Protein AF-A0A3A5J934-F1 (afdb_monomer_lite)

Radius of gyration: 11.27 Å; chains: 1; bounding box: 30×19×29 Å

Foldseek 3Di:
DDDWDWDWDAAPDPDVVRTDIWTWDDQAEIEIEACPDDDPSVVVVCVNYDHPYYHYD

pLDDT: mean 90.22, std 6.59, range [64.44, 96.62]

Structure (mmCIF, N/CA/C/O backbone):
data_AF-A0A3A5J934-F1
#
_entry.id   AF-A0A3A5J934-F1
#
loop_
_atom_site.group_PDB
_atom_site.id
_atom_site.type_symbol
_atom_site.label_atom_id
_atom_site.label_alt_id
_atom_site.label_comp_id
_atom_site.label_asym_id
_atom_site.label_entity_id
_atom_site.label_seq_id
_atom_site.pdbx_PDB_ins_code
_atom_site.Cartn_x
_atom_site.Cartn_y
_atom_site.Cartn_z
_atom_site.occupancy
_atom_site.B_iso_or_equiv
_atom_site.auth_seq_id
_atom_site.auth_comp_id
_atom_site.auth_asym_id
_atom_site.auth_atom_id
_atom_site.pdbx_PDB_model_num
ATOM 1 N N . MET A 1 1 ? -18.203 3.594 1.667 1.00 64.44 1 MET A N 1
ATOM 2 C CA . MET A 1 1 ? -16.909 3.134 2.216 1.00 64.44 1 MET A CA 1
ATOM 3 C C . MET A 1 1 ? -15.858 4.152 1.819 1.00 64.44 1 MET A C 1
ATOM 5 O O . MET A 1 1 ? -15.932 4.627 0.692 1.00 64.44 1 MET A O 1
ATOM 9 N N . ALA A 1 2 ? -14.947 4.524 2.719 1.00 79.25 2 ALA A N 1
ATOM 10 C CA . ALA A 1 2 ? -13.810 5.363 2.344 1.00 79.25 2 ALA A CA 1
ATOM 11 C C . ALA A 1 2 ? -12.917 4.619 1.337 1.00 79.25 2 ALA A C 1
ATOM 13 O O . ALA A 1 2 ? -12.873 3.386 1.341 1.00 79.25 2 ALA A O 1
ATOM 14 N N . ALA A 1 3 ? -12.245 5.361 0.458 1.00 88.31 3 ALA A N 1
ATOM 15 C CA . ALA A 1 3 ? -11.302 4.777 -0.488 1.00 88.31 3 ALA A CA 1
ATOM 16 C C . ALA A 1 3 ? -10.086 4.175 0.251 1.00 88.31 3 ALA A C 1
ATOM 18 O O . ALA A 1 3 ? -9.697 4.707 1.295 1.00 88.31 3 ALA A O 1
ATOM 19 N N . PRO A 1 4 ? -9.475 3.091 -0.269 1.00 93.06 4 PRO A N 1
ATOM 20 C CA . PRO A 1 4 ? -8.231 2.557 0.279 1.00 93.06 4 PRO A CA 1
ATOM 21 C C . PRO A 1 4 ? -7.113 3.598 0.251 1.00 93.06 4 PRO A C 1
ATOM 23 O O . PRO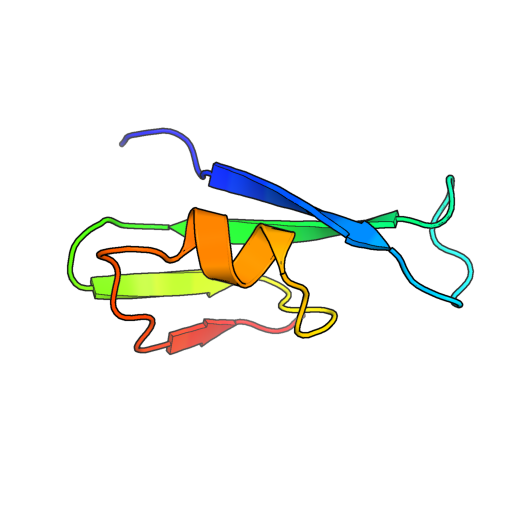 A 1 4 ? -6.977 4.356 -0.713 1.00 93.06 4 PRO A O 1
ATOM 26 N N . THR A 1 5 ? -6.251 3.575 1.265 1.00 95.00 5 THR A N 1
ATOM 27 C CA . THR A 1 5 ? -4.965 4.275 1.191 1.00 95.00 5 THR A CA 1
ATOM 28 C C . THR A 1 5 ? -4.020 3.432 0.336 1.00 95.00 5 THR A C 1
ATOM 30 O O . THR A 1 5 ? -3.726 2.295 0.695 1.00 95.00 5 THR A O 1
ATOM 33 N N . ARG A 1 6 ? -3.571 3.968 -0.802 1.00 95.81 6 ARG A N 1
ATOM 34 C CA . ARG A 1 6 ? -2.571 3.333 -1.673 1.00 95.81 6 ARG A CA 1
ATOM 35 C C . ARG A 1 6 ? -1.183 3.839 -1.303 1.00 95.81 6 ARG A C 1
ATOM 37 O O . ARG A 1 6 ? -0.975 5.051 -1.298 1.00 95.81 6 ARG A O 1
ATOM 44 N N . VAL A 1 7 ? -0.244 2.925 -1.090 1.00 96.31 7 VAL A N 1
ATOM 45 C CA . VAL A 1 7 ? 1.168 3.250 -0.863 1.00 96.31 7 VAL A CA 1
ATOM 46 C C . VAL A 1 7 ? 2.003 2.568 -1.951 1.00 96.31 7 VAL A C 1
ATOM 48 O O . VAL A 1 7 ? 1.974 1.338 -2.038 1.00 96.31 7 VAL A O 1
ATOM 51 N N . PRO A 1 8 ? 2.703 3.331 -2.812 1.00 95.12 8 PRO A N 1
ATOM 52 C CA . PRO A 1 8 ? 3.681 2.769 -3.735 1.00 95.12 8 PRO A CA 1
ATOM 53 C C . PRO A 1 8 ? 4.866 2.184 -2.964 1.00 95.12 8 PRO A C 1
ATOM 55 O O . PRO A 1 8 ? 5.381 2.808 -2.038 1.00 95.12 8 PRO A O 1
ATOM 58 N N . ILE A 1 9 ? 5.283 0.985 -3.349 1.00 94.88 9 ILE A N 1
ATOM 59 C CA . ILE A 1 9 ? 6.385 0.240 -2.752 1.00 94.88 9 ILE A CA 1
ATOM 60 C C . ILE A 1 9 ? 7.406 -0.043 -3.854 1.00 94.88 9 ILE A C 1
ATOM 62 O O . ILE A 1 9 ? 7.075 -0.768 -4.799 1.00 94.88 9 ILE A O 1
ATOM 66 N N . PRO A 1 10 ? 8.634 0.496 -3.747 1.00 92.88 10 PRO A N 1
ATOM 67 C CA . PRO A 1 10 ? 9.718 0.151 -4.653 1.00 92.88 10 PRO A CA 1
ATOM 68 C C . PRO A 1 10 ? 9.984 -1.352 -4.633 1.00 92.88 10 PRO A C 1
ATOM 70 O O . PRO A 1 10 ? 10.036 -1.966 -3.565 1.00 92.88 10 PRO A O 1
ATOM 73 N N . VAL A 1 11 ? 10.165 -1.944 -5.808 1.00 90.56 11 VAL A N 1
ATOM 74 C CA . VAL A 1 11 ? 10.480 -3.365 -5.968 1.00 90.56 11 VAL A CA 1
ATOM 75 C C . VAL A 1 11 ? 11.594 -3.546 -6.987 1.00 90.56 11 VAL A C 1
ATOM 77 O O . VAL A 1 11 ? 11.653 -2.857 -7.999 1.00 90.56 11 VAL A O 1
ATOM 80 N N . GLU A 1 12 ? 12.468 -4.519 -6.738 1.00 84.06 12 GLU A N 1
ATOM 81 C CA . GLU A 1 12 ? 13.537 -4.892 -7.676 1.00 84.06 12 GLU A CA 1
ATOM 82 C C . GLU A 1 12 ? 13.014 -5.710 -8.874 1.00 84.06 12 GLU A C 1
ATOM 84 O O . GLU A 1 12 ? 13.748 -5.991 -9.820 1.00 84.06 12 GLU A O 1
ATOM 89 N N . THR A 1 13 ? 11.744 -6.126 -8.834 1.00 76.25 13 THR A N 1
ATOM 90 C CA . THR A 1 13 ? 11.110 -6.964 -9.856 1.00 76.25 13 THR A CA 1
ATOM 91 C C . THR A 1 13 ? 10.562 -6.135 -11.024 1.00 76.25 13 THR A C 1
ATOM 93 O O . THR A 1 13 ? 10.520 -4.910 -10.990 1.00 76.25 13 THR A O 1
ATOM 96 N N . ALA A 1 14 ? 10.118 -6.812 -12.088 1.00 67.56 14 ALA A N 1
ATOM 97 C CA . ALA A 1 14 ? 9.707 -6.211 -13.362 1.00 67.56 14 ALA A CA 1
ATOM 98 C C . ALA A 1 14 ? 8.371 -5.432 -13.331 1.00 67.56 14 ALA A C 1
ATOM 100 O O . ALA A 1 14 ? 7.696 -5.334 -14.359 1.00 67.56 14 ALA A O 1
ATOM 101 N N . ALA A 1 15 ? 7.960 -4.892 -12.181 1.00 81.38 15 ALA A N 1
ATOM 102 C CA . ALA A 1 15 ? 6.807 -4.006 -12.131 1.00 81.38 15 ALA A CA 1
ATOM 103 C C . ALA A 1 15 ? 7.068 -2.792 -13.047 1.00 81.38 15 ALA A C 1
ATOM 105 O O . ALA A 1 15 ? 8.122 -2.155 -12.932 1.00 81.38 15 ALA A O 1
ATOM 106 N N . PRO A 1 16 ? 6.156 -2.457 -13.978 1.00 83.44 16 PRO A N 1
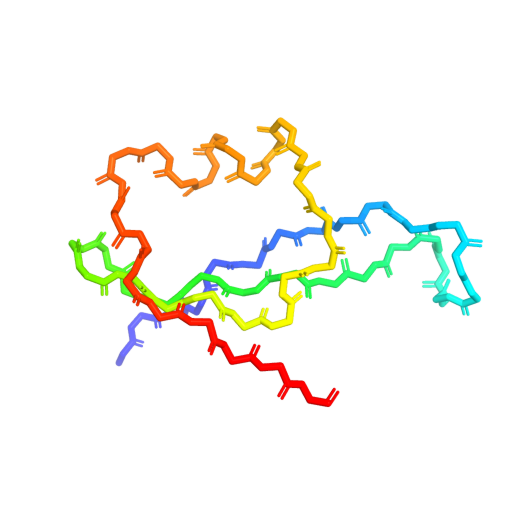ATOM 107 C CA . PRO A 1 16 ? 6.304 -1.264 -14.801 1.00 83.44 16 PRO A CA 1
ATOM 108 C C . PRO A 1 16 ? 6.476 -0.023 -13.915 1.00 83.44 16 PRO A C 1
ATOM 110 O O . PRO A 1 16 ? 5.610 0.285 -13.103 1.00 83.44 16 PRO A O 1
ATOM 113 N N . GLY A 1 17 ? 7.603 0.678 -14.060 1.00 83.19 17 GLY A N 1
ATOM 114 C CA . GLY A 1 17 ? 7.941 1.838 -13.227 1.00 83.19 17 GLY A CA 1
ATOM 115 C C . GLY A 1 17 ? 8.696 1.524 -11.928 1.00 83.19 17 GLY A C 1
ATOM 116 O O . GLY A 1 17 ? 8.998 2.457 -11.196 1.00 83.19 17 GLY A O 1
ATOM 117 N N . GLY A 1 18 ? 9.042 0.259 -11.655 1.00 92.38 18 GLY A N 1
ATOM 118 C CA . GLY A 1 18 ? 9.855 -0.133 -10.493 1.00 92.38 18 GLY A CA 1
ATOM 119 C C . GLY A 1 18 ? 9.112 -0.101 -9.154 1.00 92.38 18 GLY A C 1
ATOM 120 O O . GLY A 1 18 ? 9.732 -0.221 -8.101 1.00 92.38 18 GLY A O 1
ATOM 121 N N . GLU A 1 19 ? 7.788 0.056 -9.184 1.00 93.31 19 GLU A N 1
ATOM 122 C CA . GLU A 1 19 ? 6.942 0.113 -7.996 1.00 93.31 19 GLU A CA 1
ATOM 123 C C . GLU A 1 19 ? 5.735 -0.812 -8.146 1.00 93.31 19 GLU A C 1
ATOM 125 O O . GLU A 1 19 ? 5.112 -0.899 -9.206 1.00 93.31 19 GLU A O 1
ATOM 130 N N . THR A 1 20 ? 5.366 -1.466 -7.050 1.00 93.12 20 THR A N 1
ATOM 131 C CA . THR A 1 20 ? 4.045 -2.078 -6.874 1.00 93.12 20 THR A CA 1
ATOM 132 C C . THR A 1 20 ? 3.285 -1.339 -5.776 1.00 93.12 20 THR A C 1
ATOM 134 O O . THR A 1 20 ? 3.778 -0.357 -5.229 1.00 93.12 20 THR A O 1
ATOM 137 N N . ASN A 1 21 ? 2.068 -1.764 -5.454 1.00 94.62 21 ASN A N 1
ATOM 138 C CA . ASN A 1 21 ? 1.229 -1.088 -4.473 1.00 94.62 21 ASN A CA 1
ATOM 139 C C . ASN A 1 21 ? 0.844 -2.017 -3.341 1.00 94.62 21 ASN A C 1
ATOM 141 O O . ASN A 1 21 ? 0.414 -3.136 -3.592 1.00 94.62 21 ASN A O 1
ATOM 145 N N . VAL A 1 22 ? 0.882 -1.480 -2.127 1.00 95.75 22 VAL A N 1
ATOM 146 C CA . VAL A 1 22 ? 0.109 -2.014 -1.009 1.00 95.75 22 VAL A CA 1
ATOM 147 C C . VAL A 1 22 ? -1.105 -1.119 -0.782 1.00 95.75 22 VAL A C 1
ATOM 149 O O . VAL A 1 22 ? -1.046 0.108 -0.951 1.00 95.75 22 VAL A O 1
ATOM 152 N N . TYR A 1 23 ? -2.217 -1.731 -0.388 1.00 95.69 23 TYR A N 1
ATOM 153 C CA . TYR A 1 23 ? -3.432 -1.009 -0.028 1.00 95.69 23 TYR A CA 1
ATOM 154 C C . TYR A 1 23 ? -3.775 -1.244 1.437 1.00 95.69 23 TYR A C 1
ATOM 156 O O . TYR A 1 23 ? -3.811 -2.382 1.905 1.00 95.69 23 TYR A O 1
ATOM 164 N N . VAL A 1 24 ? -4.066 -0.157 2.149 1.00 94.56 24 VAL A N 1
ATOM 165 C CA . VAL A 1 24 ? -4.515 -0.186 3.542 1.00 94.56 24 VAL A CA 1
ATOM 166 C C . VAL A 1 24 ? -6.018 0.066 3.585 1.00 94.56 24 VAL A C 1
ATOM 168 O O . VAL A 1 24 ? -6.504 1.115 3.146 1.00 94.56 24 VAL A O 1
ATOM 171 N N . LEU A 1 25 ? -6.752 -0.895 4.139 1.00 93.56 25 LEU A N 1
ATOM 172 C CA . LEU A 1 25 ? -8.197 -0.832 4.339 1.00 93.56 25 LEU A CA 1
ATOM 173 C C . LEU A 1 25 ? -8.515 -0.744 5.831 1.00 93.56 25 LEU A C 1
ATOM 175 O O . LEU A 1 25 ? -8.023 -1.559 6.602 1.00 93.56 25 LEU A O 1
ATOM 179 N N . GLY A 1 26 ? -9.372 0.201 6.224 1.00 90.12 26 GLY A N 1
ATOM 180 C CA . GLY A 1 26 ? -9.766 0.409 7.622 1.00 90.12 26 GLY A CA 1
ATOM 181 C C . GLY A 1 26 ? -8.775 1.252 8.437 1.00 90.12 26 GLY A C 1
ATOM 182 O O . GLY A 1 26 ? -7.630 1.474 8.038 1.00 90.12 26 GLY A O 1
ATOM 183 N N . GLU A 1 27 ? -9.248 1.750 9.581 1.00 84.25 27 GLU A N 1
ATOM 184 C CA . GLU A 1 27 ? -8.503 2.670 10.456 1.00 84.25 27 GLU A CA 1
ATOM 185 C C . GLU A 1 27 ? -8.019 1.969 11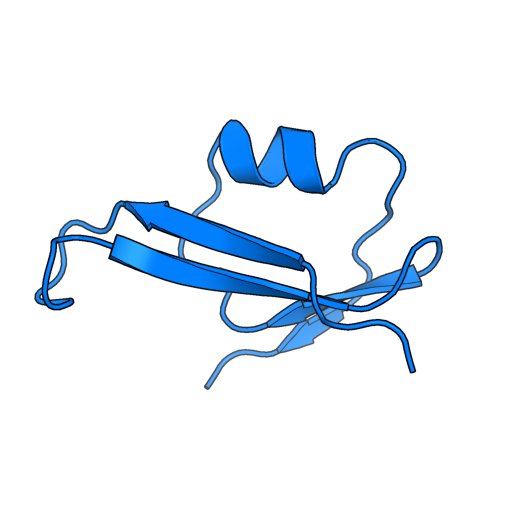.734 1.00 84.25 27 GLU A C 1
ATOM 187 O O . GLU A 1 27 ? -6.818 1.841 11.943 1.00 84.25 27 GLU A O 1
ATOM 192 N N . THR A 1 28 ? -8.933 1.445 12.561 1.00 82.50 28 THR A N 1
ATOM 193 C CA . THR A 1 28 ? -8.577 0.804 13.844 1.00 82.50 28 THR A CA 1
ATOM 194 C C . THR A 1 28 ? -8.143 -0.652 13.688 1.00 82.50 28 THR A C 1
ATOM 196 O O . THR A 1 28 ? -7.131 -1.059 14.249 1.00 82.50 28 THR A O 1
ATOM 199 N N . ARG A 1 29 ? -8.905 -1.443 12.920 1.00 84.44 29 ARG A N 1
ATOM 200 C CA . ARG A 1 29 ? -8.515 -2.792 12.496 1.00 84.44 29 ARG A CA 1
ATOM 201 C C . ARG A 1 29 ? -8.260 -2.769 11.003 1.00 84.44 29 ARG A C 1
ATOM 203 O O . ARG A 1 29 ? -9.227 -2.740 10.241 1.00 84.44 29 ARG A O 1
ATOM 210 N N . SER A 1 30 ? -6.993 -2.751 10.601 1.00 90.88 30 SER A N 1
ATOM 211 C CA . SER A 1 30 ? -6.652 -2.641 9.187 1.00 90.88 30 SER A CA 1
ATOM 212 C C . SER A 1 30 ? -6.313 -3.983 8.535 1.00 90.88 30 SER A C 1
ATOM 214 O O . SER A 1 30 ? -5.836 -4.925 9.178 1.00 90.88 30 SER A O 1
ATOM 216 N N . LEU A 1 31 ? -6.605 -4.062 7.239 1.00 93.81 31 LEU A N 1
ATOM 217 C CA . LEU A 1 31 ? -6.187 -5.124 6.328 1.00 93.81 31 LEU A CA 1
ATOM 218 C C . LEU A 1 31 ? -5.167 -4.527 5.356 1.00 93.81 31 LEU A C 1
ATOM 220 O O . LEU A 1 31 ? -5.448 -3.501 4.730 1.00 93.81 31 LEU A O 1
ATOM 224 N N . LEU A 1 32 ? -4.011 -5.177 5.234 1.00 95.94 32 LEU A N 1
ATOM 225 C CA . LEU A 1 32 ? -3.051 -4.907 4.168 1.00 95.94 32 LEU A CA 1
ATOM 226 C C . LEU A 1 32 ? -3.311 -5.851 2.999 1.00 95.94 32 LEU A C 1
ATOM 228 O O . LEU A 1 32 ? -3.389 -7.065 3.188 1.00 95.94 32 LEU A O 1
ATOM 232 N N . VAL A 1 33 ? -3.424 -5.287 1.803 1.00 96.62 33 VAL A N 1
ATOM 233 C CA . VAL A 1 33 ? -3.554 -6.034 0.548 1.00 96.62 33 VAL A CA 1
ATOM 234 C C . VAL A 1 33 ? -2.272 -5.878 -0.252 1.00 96.62 33 VAL A C 1
ATOM 236 O O . VAL A 1 33 ? -1.823 -4.748 -0.447 1.00 96.62 33 VAL A O 1
ATOM 239 N N . ASP A 1 34 ? -1.713 -7.005 -0.684 1.00 94.56 34 ASP A N 1
ATOM 240 C CA . ASP A 1 34 ? -0.461 -7.123 -1.438 1.00 94.56 34 ASP A CA 1
ATOM 241 C C . ASP A 1 34 ? 0.734 -6.399 -0.779 1.00 94.56 34 ASP A C 1
ATOM 243 O O . ASP A 1 34 ? 1.389 -5.552 -1.394 1.00 94.56 34 ASP A O 1
ATOM 247 N N . PRO A 1 35 ? 1.046 -6.695 0.501 1.00 90.00 35 PRO A N 1
ATOM 248 C CA . PRO A 1 35 ? 2.205 -6.117 1.174 1.00 90.00 35 PRO A CA 1
ATOM 249 C C . PRO A 1 35 ? 3.501 -6.637 0.534 1.00 90.00 35 PRO A C 1
ATOM 251 O O . PRO A 1 35 ? 3.979 -7.721 0.859 1.00 90.00 35 PRO A O 1
ATOM 254 N N . ALA A 1 36 ? 4.067 -5.860 -0.389 1.00 89.38 36 ALA A N 1
ATOM 255 C CA . ALA A 1 36 ? 5.237 -6.271 -1.162 1.00 89.38 36 ALA A CA 1
ATOM 256 C C . ALA A 1 36 ? 6.544 -6.265 -0.352 1.00 89.38 36 ALA A C 1
ATOM 258 O O . ALA A 1 36 ? 7.318 -7.216 -0.417 1.00 89.38 36 ALA A O 1
ATOM 259 N N . ALA A 1 37 ? 6.792 -5.202 0.417 1.00 89.31 37 ALA A N 1
ATOM 260 C CA . ALA A 1 37 ? 7.958 -5.068 1.285 1.00 89.31 37 ALA A CA 1
ATOM 261 C C . ALA A 1 37 ? 7.664 -4.107 2.444 1.00 89.31 37 ALA A C 1
ATOM 263 O O . ALA A 1 37 ? 6.837 -3.200 2.321 1.00 89.31 37 ALA A O 1
ATOM 264 N N . ALA A 1 38 ? 8.373 -4.284 3.562 1.00 91.06 38 ALA A N 1
ATOM 265 C CA . ALA A 1 38 ? 8.384 -3.303 4.641 1.00 91.06 38 ALA A CA 1
ATOM 266 C C . ALA A 1 38 ? 9.196 -2.079 4.198 1.00 91.06 38 ALA A C 1
ATOM 268 O O . ALA A 1 38 ? 10.347 -2.210 3.781 1.00 91.06 38 ALA A O 1
ATOM 269 N N . THR A 1 39 ? 8.590 -0.895 4.269 1.00 94.00 39 THR A N 1
ATOM 270 C CA . THR A 1 39 ? 9.236 0.368 3.896 1.00 94.00 39 THR A CA 1
ATOM 271 C C . THR A 1 39 ? 8.862 1.464 4.890 1.00 94.00 39 THR A C 1
ATOM 273 O O . THR A 1 39 ? 7.751 1.435 5.420 1.00 94.00 39 THR A O 1
ATOM 276 N N . PRO A 1 40 ? 9.716 2.485 5.083 1.00 95.25 40 PRO A N 1
ATOM 277 C CA . PRO A 1 40 ? 9.389 3.610 5.960 1.00 95.25 40 PRO A CA 1
ATOM 278 C C . PRO A 1 40 ? 8.090 4.336 5.575 1.00 95.25 40 PRO A C 1
ATOM 280 O O . PRO A 1 40 ? 7.338 4.760 6.444 1.00 95.25 40 PRO A O 1
ATOM 283 N N . ALA A 1 41 ? 7.792 4.440 4.275 1.00 93.75 41 ALA A N 1
ATOM 284 C CA . ALA A 1 41 ? 6.552 5.050 3.794 1.00 93.75 41 ALA A CA 1
ATOM 285 C C . ALA A 1 41 ? 5.309 4.224 4.174 1.00 93.75 41 ALA A C 1
ATOM 287 O O . ALA A 1 41 ? 4.256 4.783 4.485 1.00 93.75 41 ALA A O 1
ATOM 288 N N . LEU A 1 42 ? 5.425 2.891 4.175 1.00 94.44 42 LEU A N 1
ATOM 289 C CA . LEU A 1 42 ? 4.362 2.014 4.660 1.00 94.44 42 LEU A CA 1
ATOM 290 C C . LEU A 1 42 ? 4.200 2.122 6.181 1.00 94.44 42 LEU A C 1
ATOM 292 O O . LEU A 1 42 ? 3.067 2.190 6.654 1.00 94.44 42 LEU A O 1
ATOM 296 N N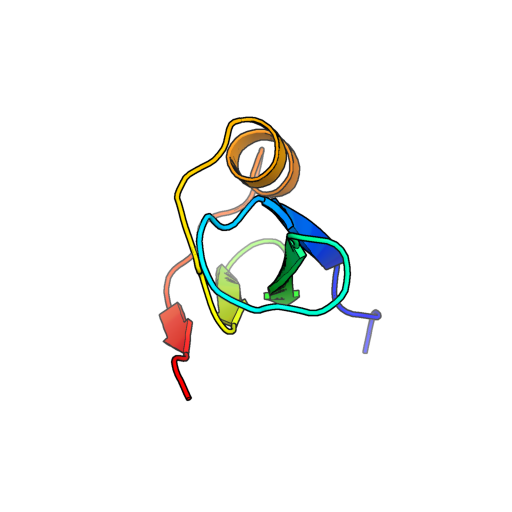 . ASP A 1 43 ? 5.300 2.196 6.932 1.00 94.00 43 ASP A N 1
ATOM 297 C CA . ASP A 1 43 ? 5.259 2.386 8.387 1.00 94.00 43 ASP A CA 1
ATOM 298 C C . ASP A 1 43 ? 4.568 3.706 8.762 1.00 94.00 43 ASP A C 1
ATOM 300 O O . ASP A 1 43 ? 3.727 3.738 9.661 1.00 94.00 43 ASP A O 1
ATOM 304 N N . GLU A 1 44 ? 4.849 4.786 8.029 1.00 94.44 44 GLU A N 1
ATOM 305 C CA . GLU A 1 44 ? 4.179 6.077 8.203 1.00 94.44 44 GLU A CA 1
ATOM 306 C C . GLU A 1 44 ? 2.681 5.994 7.870 1.00 94.44 44 GLU A C 1
ATOM 308 O O . GLU A 1 44 ? 1.845 6.462 8.643 1.00 94.44 44 GLU A O 1
ATOM 313 N N . ALA A 1 45 ? 2.308 5.337 6.767 1.00 92.25 45 ALA A N 1
ATOM 314 C CA . ALA A 1 45 ? 0.901 5.148 6.398 1.00 92.25 45 ALA A CA 1
ATOM 315 C C . ALA A 1 45 ? 0.120 4.286 7.412 1.00 92.25 45 ALA A C 1
ATOM 317 O O . ALA A 1 45 ? -1.109 4.396 7.526 1.00 92.25 45 ALA A O 1
ATOM 318 N N . LEU A 1 46 ? 0.832 3.426 8.142 1.00 92.25 46 LEU A N 1
ATOM 319 C CA . LEU A 1 46 ? 0.313 2.594 9.221 1.00 92.25 46 LEU A CA 1
ATOM 320 C C . LEU A 1 46 ? 0.349 3.279 10.590 1.00 92.25 46 LEU A C 1
ATOM 322 O O . LEU A 1 46 ? -0.197 2.718 11.541 1.00 92.25 46 LEU A O 1
ATOM 326 N N . ALA A 1 47 ? 0.930 4.474 10.718 1.00 92.25 47 ALA A N 1
ATOM 327 C CA . ALA A 1 47 ? 1.001 5.178 11.990 1.00 92.25 47 ALA A CA 1
ATOM 328 C C . ALA A 1 47 ? -0.408 5.387 12.577 1.00 92.25 47 ALA A C 1
ATOM 330 O O . ALA A 1 47 ? -1.303 5.947 11.943 1.00 92.25 47 ALA A O 1
ATOM 331 N N . GLY A 1 48 ? -0.622 4.891 13.799 1.00 87.38 48 GLY A N 1
ATOM 332 C CA . GLY A 1 48 ? -1.928 4.924 14.468 1.00 87.38 48 GLY A CA 1
ATOM 333 C C . GLY A 1 48 ? -2.921 3.844 14.016 1.00 87.38 48 GLY A C 1
ATOM 334 O O . GLY A 1 48 ? -4.050 3.826 14.506 1.00 87.38 48 GLY A O 1
ATOM 335 N N . ARG A 1 49 ? -2.517 2.928 13.128 1.00 89.19 49 ARG A N 1
ATOM 336 C CA . ARG A 1 49 ? -3.302 1.764 12.695 1.00 89.19 49 ARG A CA 1
ATOM 337 C C . ARG A 1 49 ? -2.685 0.474 13.226 1.00 89.19 49 ARG A C 1
ATOM 339 O O . ARG A 1 49 ? -1.487 0.388 13.477 1.00 89.19 49 ARG A O 1
ATOM 346 N N . SER A 1 50 ? -3.510 -0.555 13.389 1.00 86.69 50 SER A N 1
ATOM 347 C CA . SER A 1 50 ? -3.064 -1.903 13.756 1.00 86.69 50 SER A CA 1
ATOM 348 C C . SER A 1 50 ? -3.497 -2.893 12.673 1.00 86.69 50 SER A C 1
ATOM 350 O O . SER A 1 50 ? -4.668 -3.290 12.643 1.00 86.69 50 SER A O 1
ATOM 352 N N . PRO A 1 51 ? -2.597 -3.271 11.744 1.00 86.56 51 PRO A N 1
ATOM 353 C CA . PRO A 1 51 ? -2.911 -4.288 10.756 1.00 86.56 51 PRO A CA 1
ATOM 354 C C . PRO A 1 51 ? -3.038 -5.652 11.436 1.00 86.56 51 PRO A C 1
ATOM 356 O O . PRO A 1 51 ? -2.118 -6.122 12.100 1.00 86.56 51 PRO A O 1
ATOM 359 N N . HIS A 1 52 ? -4.200 -6.283 11.278 1.00 92.38 52 HIS A N 1
ATOM 360 C CA . HIS A 1 52 ? -4.495 -7.603 11.858 1.00 92.38 52 HIS A CA 1
ATOM 361 C C . HIS A 1 52 ? -4.541 -8.714 10.815 1.00 92.38 52 HIS A C 1
ATOM 363 O O . HIS A 1 52 ? -4.485 -9.894 11.159 1.00 92.38 52 HIS A O 1
ATOM 369 N N . HIS A 1 53 ? -4.683 -8.335 9.549 1.00 93.31 53 HIS A N 1
ATOM 370 C CA . HIS A 1 53 ? -4.868 -9.260 8.448 1.00 93.31 53 HIS A CA 1
ATOM 371 C C . 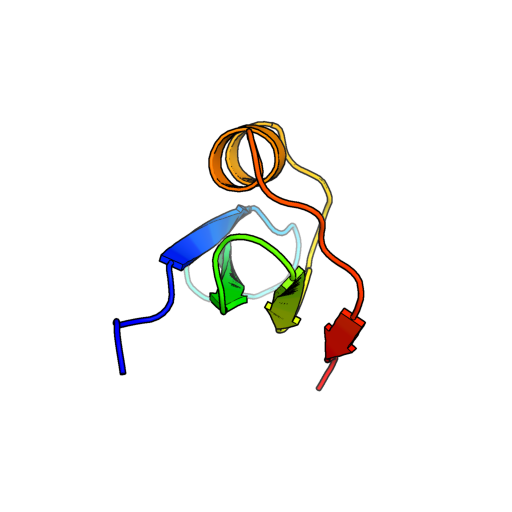HIS A 1 53 ? -3.991 -8.848 7.272 1.00 93.31 53 HIS A C 1
ATOM 373 O O . HIS A 1 53 ? -3.792 -7.657 7.021 1.00 93.31 53 HIS A O 1
ATOM 379 N N . LEU A 1 54 ? -3.511 -9.858 6.551 1.00 94.56 54 LEU A N 1
ATOM 380 C CA . LEU A 1 54 ? -2.805 -9.723 5.286 1.00 94.56 54 LEU A CA 1
ATOM 381 C C . LEU A 1 54 ? -3.583 -10.514 4.231 1.00 94.56 54 LEU A C 1
ATOM 383 O O . LEU A 1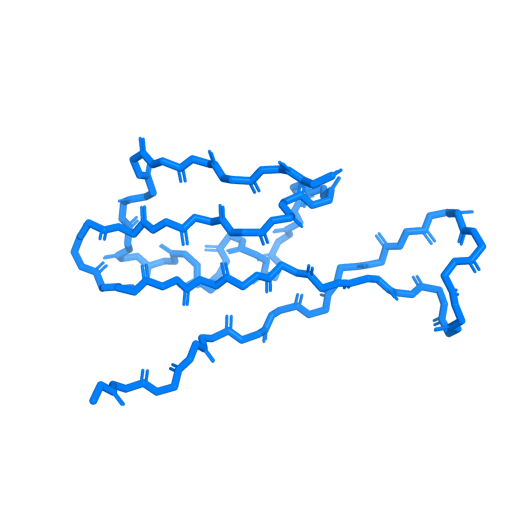 54 ? -3.979 -11.653 4.485 1.00 94.56 54 LEU A O 1
ATOM 387 N N . LEU A 1 55 ? -3.791 -9.913 3.065 1.00 96.56 55 LEU A N 1
ATOM 388 C CA . LEU A 1 55 ? -4.291 -10.573 1.863 1.00 96.56 55 LEU A CA 1
ATOM 389 C C . LEU A 1 55 ? -3.176 -10.540 0.813 1.00 96.56 55 LEU A C 1
ATOM 391 O O . LEU A 1 55 ? -2.616 -9.476 0.558 1.00 96.56 55 LEU A O 1
ATOM 395 N N . VAL A 1 56 ? -2.868 -11.696 0.228 1.00 94.88 56 VAL A N 1
ATOM 396 C CA . VAL A 1 56 ? -1.834 -11.875 -0.804 1.00 94.88 56 VAL A CA 1
ATOM 397 C C . VAL A 1 56 ? -2.473 -12.584 -1.999 1.00 94.88 56 VAL A C 1
ATOM 399 O O . VAL A 1 56 ? -3.305 -13.473 -1.786 1.00 94.88 56 VAL A O 1
ATOM 402 N N . THR A 1 57 ? -2.113 -12.174 -3.217 1.00 91.00 57 THR A N 1
ATOM 403 C CA . THR A 1 57 ? -2.672 -12.672 -4.486 1.00 91.00 57 THR A CA 1
ATOM 404 C C . THR A 1 57 ? -1.682 -13.466 -5.332 1.00 91.00 57 THR A C 1
ATOM 406 O O . THR A 1 57 ? -0.455 -13.319 -5.131 1.00 91.00 57 THR A O 1
#

Secondary structure (DSSP, 8-state):
-PPPEEEEEE-SSS-TTSEEEEEEE-SSEEEEES-----HHHHHHTTT-EEEEEE--

Sequence (57 aa):
MAAPTRVPIPVETAAPGGETNVYVLGETRSLLVDPAAATPALDEALAGRSPHHLLVT